Protein AF-A0AAV0NNL1-F1 (afdb_monomer)

Mean predicted aligned error: 5.01 Å

Nearest PDB structures (foldseek):
  7w7g-assembly1_C  TM=3.818E-01  e=3.506E+00  Rattus norvegicus

Radius of gyration: 16.38 Å; Cα contacts (8 Å, |Δi|>4): 158; chains: 1; bounding box: 50×45×36 Å

pLDDT: mean 90.83, std 10.4, range [38.84, 98.12]

Solvent-accessible surface area (backbone atoms only — not comparable to full-atom values): 8011 Å² total; per-residue (Å²): 133,84,79,71,88,80,80,87,48,63,68,57,42,26,71,76,68,71,35,44,61,59,67,44,82,84,74,78,85,80,68,101,64,56,57,61,57,52,31,32,72,58,49,73,51,62,69,93,75,63,55,93,40,40,42,47,39,63,55,41,48,70,75,53,65,75,80,60,95,84,53,48,75,67,54,49,48,18,41,51,38,41,51,50,40,37,42,39,14,62,65,53,62,49,50,97,80,60,49,48,27,61,51,69,60,46,64,52,51,69,48,59,75,62,40,74,41,29,13,51,22,43,50,32,52,56,48,51,53,55,54,52,63,75,70,110

Organism: NCBI:txid586396

Sequence (136 aa):
MSFGEVTITLEDVATLTGLAIDGDAVVVDIPDEDWSAMCLRLLGRTPTDLGGGVIRIAWLRETFDELPLSASPETTEQFARAYALSLMGGVLFSNRSGGSVHLQYILLVEDWRRAGRFAWGAAVLSYLYREMDRSA

Foldseek 3Di:
DDDDPDQQDLVNLCVVPVFAQDFDADDFDDDPDDLQRLCCVQQVDGDPPCDPQKDWLVCLCVVLVDDDPPDDPSNVRSSVLSVVQSCCCQPQQDDPVNTIGGNSCSRCSPPVVNVNRYSSSNSSSVNVVVRVVVVD

Structure (mmCIF, N/CA/C/O backbone):
data_AF-A0AAV0NNL1-F1
#
_entry.id   AF-A0AAV0NNL1-F1
#
loop_
_atom_site.group_PDB
_atom_site.id
_atom_site.type_symbol
_atom_site.label_atom_id
_atom_site.label_alt_id
_atom_site.label_comp_id
_atom_site.label_asym_id
_atom_site.label_entity_id
_atom_site.label_seq_id
_atom_site.pdbx_PDB_ins_code
_atom_site.Cartn_x
_atom_site.Cartn_y
_atom_site.Cartn_z
_atom_site.occupancy
_atom_site.B_iso_or_equiv
_atom_site.auth_seq_id
_atom_site.auth_comp_id
_atom_site.auth_asym_id
_atom_site.auth_atom_id
_atom_site.pdbx_PDB_model_num
ATOM 1 N N . MET A 1 1 ? 28.667 -27.033 -10.334 1.00 38.84 1 MET A N 1
ATOM 2 C CA . MET A 1 1 ? 27.336 -26.809 -10.932 1.00 38.84 1 MET A CA 1
ATOM 3 C C . MET A 1 1 ? 27.177 -25.312 -11.105 1.00 38.84 1 MET A C 1
ATOM 5 O O . MET A 1 1 ? 27.163 -24.614 -10.102 1.00 38.84 1 MET A O 1
ATOM 9 N N . SER A 1 2 ? 27.180 -24.816 -12.342 1.00 46.50 2 SER A N 1
ATOM 10 C CA . SER A 1 2 ? 26.826 -23.425 -12.631 1.00 46.50 2 SER A CA 1
ATOM 11 C C . SER A 1 2 ? 25.308 -23.324 -12.563 1.00 46.50 2 SER A C 1
ATOM 13 O O . SER A 1 2 ? 24.621 -23.913 -13.397 1.00 46.50 2 SER A O 1
ATOM 15 N N . PHE A 1 3 ? 24.776 -22.636 -11.560 1.00 49.50 3 PHE A N 1
ATOM 16 C CA . PHE A 1 3 ? 23.408 -22.150 -11.663 1.00 49.50 3 PHE A CA 1
ATOM 17 C C . PHE A 1 3 ? 23.410 -21.122 -12.797 1.00 49.50 3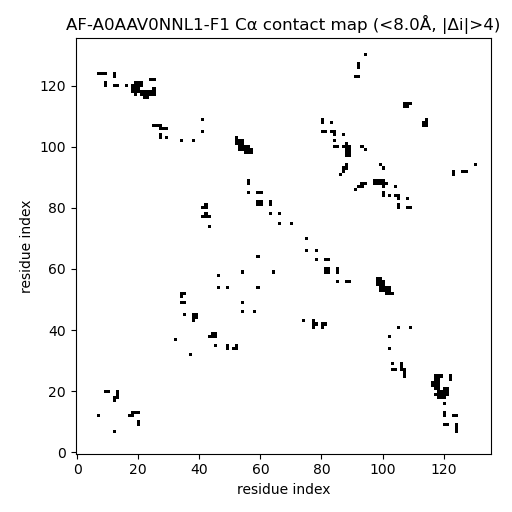 PHE A C 1
ATOM 19 O O . PHE A 1 3 ? 24.137 -20.135 -12.724 1.00 49.50 3 PHE A O 1
ATOM 26 N N . GLY A 1 4 ? 22.705 -21.418 -13.890 1.00 55.38 4 GLY A N 1
ATOM 27 C CA . GLY A 1 4 ? 22.407 -20.400 -14.893 1.00 55.38 4 GLY A CA 1
ATOM 28 C C . GLY A 1 4 ? 21.527 -19.337 -14.245 1.00 55.38 4 GLY A C 1
ATOM 29 O O . GLY A 1 4 ? 20.659 -19.682 -13.442 1.00 55.38 4 GLY A O 1
ATOM 30 N N . GLU A 1 5 ? 21.765 -18.065 -14.552 1.00 64.88 5 GLU A N 1
ATOM 31 C CA . GLU A 1 5 ? 20.834 -16.987 -14.214 1.00 64.88 5 GLU A CA 1
ATOM 32 C C . GLU A 1 5 ? 19.448 -17.354 -14.760 1.00 64.88 5 GLU A C 1
ATOM 34 O O . GLU A 1 5 ? 19.246 -17.431 -15.971 1.00 64.88 5 GLU A O 1
ATOM 39 N N . VAL A 1 6 ? 18.500 -17.645 -13.869 1.00 77.75 6 VAL A N 1
ATOM 40 C CA . VAL A 1 6 ? 17.098 -17.821 -14.248 1.00 77.75 6 VAL A CA 1
ATOM 41 C C . VAL A 1 6 ? 16.462 -16.438 -14.228 1.00 77.75 6 VAL A C 1
ATOM 43 O O . VAL A 1 6 ? 16.267 -15.845 -13.168 1.00 77.75 6 VAL A O 1
ATOM 46 N N . THR A 1 7 ? 16.173 -15.905 -15.411 1.00 85.62 7 THR A N 1
ATOM 47 C CA . THR A 1 7 ? 15.453 -14.640 -15.581 1.00 85.62 7 THR A CA 1
ATOM 48 C C . THR A 1 7 ? 13.963 -14.868 -15.315 1.00 85.62 7 THR A C 1
ATOM 50 O O . THR A 1 7 ? 13.320 -15.603 -16.057 1.00 85.62 7 THR A O 1
ATOM 53 N N . ILE A 1 8 ? 13.416 -14.246 -14.266 1.00 89.75 8 ILE A N 1
ATOM 54 C CA . ILE A 1 8 ? 11.975 -14.279 -13.961 1.00 89.75 8 ILE A CA 1
ATOM 55 C C . ILE A 1 8 ? 11.212 -13.440 -14.995 1.00 89.75 8 ILE A C 1
ATOM 57 O O . ILE A 1 8 ? 11.484 -12.259 -15.176 1.00 89.75 8 ILE A O 1
ATOM 61 N N . THR A 1 9 ? 10.228 -14.018 -15.668 1.00 93.25 9 THR A N 1
ATOM 62 C CA . THR A 1 9 ? 9.461 -13.323 -16.710 1.00 93.25 9 THR A CA 1
ATOM 63 C C . THR A 1 9 ? 8.142 -12.749 -16.186 1.00 93.25 9 THR A C 1
ATOM 65 O O . THR A 1 9 ? 7.697 -13.042 -15.075 1.00 93.25 9 THR A O 1
ATOM 68 N N . LEU A 1 10 ? 7.474 -11.929 -17.008 1.00 93.56 10 LEU A N 1
ATOM 69 C CA . LEU A 1 10 ? 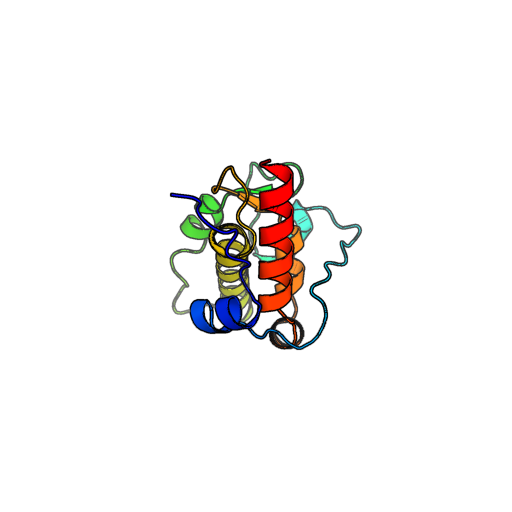6.114 -11.466 -16.713 1.00 93.56 10 LEU A CA 1
ATOM 70 C C . LEU A 1 10 ? 5.117 -12.631 -16.634 1.00 93.56 10 LEU A C 1
ATOM 72 O O . LEU A 1 10 ? 4.218 -12.591 -15.800 1.00 93.56 10 LEU A O 1
ATOM 76 N N . GLU A 1 11 ? 5.285 -13.674 -17.452 1.00 94.12 11 GLU A N 1
ATOM 77 C CA . GLU A 1 11 ? 4.422 -14.863 -17.423 1.00 94.12 11 GLU A CA 1
ATOM 78 C C . GLU A 1 11 ? 4.552 -15.622 -16.098 1.00 94.12 11 GLU A C 1
ATOM 80 O O . GLU A 1 11 ? 3.543 -16.054 -15.535 1.00 94.12 11 GLU A O 1
ATOM 85 N N . ASP A 1 12 ? 5.769 -15.709 -15.551 1.00 93.88 12 ASP A N 1
ATOM 86 C CA . ASP A 1 12 ? 6.007 -16.305 -14.234 1.00 93.88 12 ASP A CA 1
ATOM 87 C C . ASP A 1 12 ? 5.287 -15.510 -13.137 1.00 93.88 12 ASP A C 1
ATOM 89 O O . ASP A 1 12 ? 4.586 -16.085 -12.302 1.00 93.88 12 ASP A O 1
ATOM 93 N N . VAL A 1 13 ? 5.394 -14.175 -13.160 1.00 92.56 13 VAL A N 1
ATOM 94 C CA . VAL A 1 13 ? 4.707 -13.303 -12.191 1.00 92.56 13 VAL A CA 1
ATOM 95 C C . VAL A 1 13 ? 3.191 -13.419 -12.315 1.00 92.56 13 VAL A C 1
ATOM 97 O O . VAL A 1 13 ? 2.514 -13.567 -11.294 1.00 92.56 13 VAL A O 1
ATOM 100 N N . ALA A 1 14 ? 2.651 -13.394 -13.534 1.00 93.94 14 ALA A N 1
ATOM 101 C CA . ALA A 1 14 ? 1.219 -13.548 -13.776 1.00 93.94 14 ALA A CA 1
ATOM 102 C C . ALA A 1 14 ? 0.713 -14.895 -13.244 1.00 93.94 14 ALA A C 1
ATOM 104 O O . ALA A 1 14 ? -0.303 -14.951 -12.555 1.00 93.94 14 ALA A O 1
ATOM 105 N N . THR A 1 15 ? 1.460 -15.970 -13.499 1.00 94.25 15 THR A N 1
ATOM 106 C CA . THR A 1 15 ? 1.110 -17.328 -13.065 1.00 94.25 15 THR A CA 1
ATOM 107 C C . THR A 1 15 ? 1.152 -17.473 -11.545 1.00 94.25 15 THR A C 1
ATOM 109 O O . THR A 1 15 ? 0.264 -18.089 -10.961 1.00 94.25 15 THR A O 1
ATOM 112 N N . LEU A 1 16 ? 2.161 -16.897 -10.883 1.00 92.25 16 LEU A N 1
ATOM 113 C CA . LEU A 1 16 ? 2.334 -17.013 -9.432 1.00 92.25 16 LEU A CA 1
ATOM 114 C C . LEU A 1 16 ? 1.371 -16.129 -8.635 1.00 92.25 16 LEU A C 1
ATOM 116 O O . LEU A 1 16 ? 0.935 -16.517 -7.553 1.00 92.25 16 LEU A O 1
ATOM 120 N N . THR A 1 17 ? 1.077 -14.928 -9.135 1.00 90.75 17 THR A N 1
ATOM 121 C CA . THR A 1 17 ? 0.358 -13.897 -8.366 1.00 90.75 17 THR A CA 1
ATOM 122 C C . THR A 1 17 ? -1.069 -13.652 -8.847 1.00 90.75 17 THR A C 1
ATOM 124 O O . THR A 1 17 ? -1.869 -13.090 -8.103 1.00 90.75 17 THR A O 1
ATOM 127 N N . GLY A 1 18 ? -1.398 -14.037 -10.084 1.00 93.88 18 GLY A N 1
ATOM 128 C CA . GLY A 1 18 ? -2.661 -13.689 -10.739 1.00 93.88 18 GLY A CA 1
ATOM 129 C C . GLY A 1 18 ? -2.789 -12.207 -11.114 1.00 93.88 18 GLY A C 1
ATOM 130 O O . GLY A 1 18 ? -3.870 -11.773 -11.506 1.00 93.88 18 GLY A O 1
ATOM 131 N N . LEU A 1 19 ? -1.721 -11.413 -10.974 1.00 95.00 19 LEU A N 1
ATOM 132 C CA . LEU A 1 19 ? -1.730 -9.986 -11.292 1.00 95.00 19 LEU A CA 1
ATOM 133 C C . LEU A 1 19 ? -1.640 -9.746 -12.802 1.00 95.00 19 LEU A C 1
ATOM 135 O O . LEU A 1 19 ? -0.884 -10.416 -13.506 1.00 95.00 19 LEU A O 1
ATOM 139 N N . ALA A 1 20 ? -2.369 -8.736 -13.283 1.00 95.88 20 ALA A N 1
ATOM 140 C CA . ALA A 1 20 ? -2.315 -8.307 -14.677 1.00 95.88 20 ALA A CA 1
ATOM 141 C C . ALA A 1 20 ? -0.917 -7.783 -15.042 1.00 95.88 20 ALA A C 1
ATOM 143 O O . ALA A 1 20 ? -0.314 -7.008 -14.293 1.00 95.88 20 ALA A O 1
ATOM 144 N N . ILE A 1 21 ? -0.407 -8.212 -16.195 1.00 95.75 21 ILE A N 1
ATOM 145 C CA . ILE A 1 21 ? 0.899 -7.791 -16.731 1.00 95.75 21 ILE A CA 1
ATOM 146 C C . ILE A 1 21 ? 0.777 -6.671 -17.766 1.00 95.75 21 ILE A C 1
ATOM 148 O O . ILE A 1 21 ? 1.768 -6.026 -18.095 1.00 95.75 21 ILE A O 1
ATOM 152 N N . ASP A 1 22 ? -0.436 -6.428 -18.246 1.00 95.38 22 ASP A N 1
ATOM 153 C CA . ASP A 1 22 ? -0.843 -5.352 -19.132 1.00 95.38 22 ASP A CA 1
ATOM 154 C C . ASP A 1 22 ? -1.746 -4.348 -18.398 1.00 95.38 22 ASP A C 1
ATOM 156 O O . ASP A 1 22 ? -2.313 -4.640 -17.344 1.00 95.38 22 ASP A O 1
ATOM 160 N N . GLY A 1 23 ? -1.841 -3.131 -18.940 1.00 96.06 23 GLY A N 1
ATOM 161 C CA . GLY A 1 23 ? -2.646 -2.050 -18.371 1.00 96.06 23 GLY A CA 1
ATOM 162 C C . GLY A 1 23 ? -1.881 -0.744 -18.168 1.00 96.06 23 GLY A C 1
ATOM 163 O O . GLY A 1 23 ? -0.816 -0.517 -18.746 1.00 96.06 23 GLY A O 1
ATOM 164 N N . ASP A 1 24 ? -2.458 0.124 -17.342 1.00 97.00 24 ASP A N 1
ATOM 165 C CA . ASP A 1 24 ? -1.907 1.434 -17.007 1.00 97.00 24 ASP A CA 1
ATOM 166 C C . ASP A 1 24 ? -0.621 1.277 -16.172 1.00 97.00 24 ASP A C 1
ATOM 168 O O . ASP A 1 24 ? -0.509 0.392 -15.315 1.00 97.00 24 ASP A O 1
ATOM 172 N N . ALA A 1 25 ? 0.355 2.164 -16.381 1.00 95.00 25 ALA A N 1
ATOM 173 C CA . ALA A 1 25 ? 1.563 2.189 -15.562 1.00 95.00 25 ALA A CA 1
ATOM 174 C C . ALA A 1 25 ? 1.229 2.527 -14.097 1.00 95.00 25 ALA A C 1
ATOM 176 O O . ALA A 1 25 ? 0.466 3.455 -13.817 1.00 95.00 25 ALA A O 1
ATOM 177 N N . VAL A 1 26 ? 1.845 1.803 -13.159 1.00 95.56 26 VAL A N 1
ATOM 178 C CA . VAL A 1 26 ? 1.734 2.087 -11.721 1.00 95.56 26 VAL A CA 1
ATOM 179 C C . VAL A 1 26 ? 2.610 3.292 -11.390 1.00 95.56 26 VAL A C 1
ATOM 181 O O . VAL A 1 26 ? 3.827 3.172 -11.250 1.00 95.56 26 VAL A O 1
ATOM 184 N N . VAL A 1 27 ? 1.985 4.459 -11.266 1.00 91.69 27 VAL A N 1
ATOM 185 C CA . VAL A 1 27 ? 2.645 5.719 -10.904 1.00 91.69 27 VAL A CA 1
ATOM 186 C C . VAL A 1 27 ? 1.909 6.338 -9.724 1.00 91.69 27 VAL A C 1
ATOM 188 O O . VAL A 1 27 ? 0.678 6.381 -9.707 1.00 91.69 27 VAL A O 1
ATOM 191 N N . VAL A 1 28 ? 2.676 6.797 -8.736 1.00 91.25 28 VAL A N 1
ATOM 192 C CA . VAL A 1 28 ? 2.158 7.500 -7.563 1.00 91.25 28 VAL A CA 1
ATOM 193 C C . VAL A 1 28 ? 2.417 8.991 -7.732 1.00 91.25 28 VAL A C 1
ATOM 195 O O . VAL A 1 28 ? 3.570 9.420 -7.726 1.00 91.25 28 VAL A O 1
ATOM 198 N N . ASP A 1 29 ? 1.344 9.767 -7.841 1.00 88.38 29 ASP A N 1
ATOM 199 C CA . ASP A 1 29 ? 1.399 11.226 -7.801 1.00 88.38 29 ASP A CA 1
ATOM 200 C C . ASP A 1 29 ? 1.248 11.666 -6.343 1.00 88.38 29 ASP A C 1
ATOM 202 O O . ASP A 1 29 ? 0.166 11.555 -5.767 1.00 88.38 29 ASP A O 1
ATOM 206 N N . ILE A 1 30 ? 2.343 12.104 -5.718 1.00 88.56 30 ILE A N 1
ATOM 207 C CA . ILE A 1 30 ? 2.341 12.485 -4.300 1.00 88.56 30 ILE A CA 1
ATOM 208 C C . ILE A 1 30 ? 1.790 13.914 -4.174 1.00 88.56 30 ILE A C 1
ATOM 210 O O . ILE A 1 30 ? 2.409 14.838 -4.710 1.00 88.56 30 ILE A O 1
ATOM 214 N N . PRO A 1 31 ? 0.651 14.122 -3.489 1.00 86.75 31 PRO A N 1
ATOM 215 C CA . PRO A 1 31 ? 0.121 15.457 -3.251 1.00 86.75 31 PRO A CA 1
ATOM 216 C C . PRO A 1 31 ? 0.980 16.223 -2.237 1.00 86.75 31 PRO A C 1
ATOM 218 O O . PRO A 1 31 ? 1.684 15.626 -1.423 1.00 86.75 31 PRO A O 1
ATOM 221 N N . ASP A 1 32 ? 0.868 17.553 -2.244 1.00 89.94 32 ASP A N 1
ATOM 222 C CA . ASP A 1 32 ? 1.407 18.424 -1.188 1.00 89.94 32 ASP A CA 1
ATOM 223 C C . ASP A 1 32 ? 0.495 18.357 0.057 1.00 89.94 32 ASP A C 1
ATOM 225 O O . ASP A 1 32 ? -0.215 19.298 0.407 1.00 89.94 32 ASP A O 1
ATOM 229 N N . GLU A 1 33 ? 0.419 17.167 0.656 1.00 91.25 33 GLU A N 1
ATOM 230 C CA . GLU A 1 33 ? -0.376 16.836 1.841 1.00 91.25 33 GLU A CA 1
ATOM 231 C C . GLU A 1 33 ? 0.534 16.179 2.891 1.00 91.25 33 GLU A C 1
ATOM 233 O O . GLU A 1 33 ? 1.384 15.348 2.565 1.00 91.25 33 GLU A O 1
ATOM 238 N N . ASP A 1 34 ? 0.349 16.525 4.169 1.00 92.88 34 ASP A N 1
ATOM 239 C CA . ASP A 1 34 ? 1.068 15.866 5.263 1.00 92.88 34 ASP A CA 1
ATOM 240 C C . ASP A 1 34 ? 0.681 14.381 5.379 1.00 92.88 34 ASP A C 1
ATOM 242 O O . ASP A 1 34 ? -0.492 14.010 5.262 1.00 92.88 34 ASP A O 1
ATOM 246 N N . TRP A 1 35 ? 1.653 13.518 5.693 1.00 94.06 35 TRP A N 1
ATOM 247 C CA . TRP A 1 35 ? 1.420 12.076 5.815 1.00 94.06 35 TRP A CA 1
ATOM 248 C C . TRP A 1 35 ? 0.343 11.737 6.850 1.00 94.06 35 TRP A C 1
ATOM 250 O O . TRP A 1 35 ? -0.433 10.806 6.636 1.00 94.06 35 TRP A O 1
ATOM 260 N N . SER A 1 36 ? 0.259 12.484 7.952 1.00 94.12 36 SER A N 1
ATOM 261 C CA . SER A 1 36 ? -0.740 12.261 9.003 1.00 94.12 36 SER A CA 1
ATOM 262 C C . SER A 1 36 ? -2.142 12.602 8.522 1.00 94.12 36 SER A C 1
ATOM 264 O O . SER A 1 36 ? -3.083 11.872 8.840 1.00 94.12 36 SER A O 1
ATOM 266 N N . ALA A 1 37 ? -2.273 13.682 7.746 1.00 94.25 37 ALA A N 1
ATOM 267 C CA . ALA A 1 37 ? -3.533 14.102 7.143 1.00 94.25 37 ALA A CA 1
ATOM 268 C C . ALA A 1 37 ? -4.007 13.084 6.098 1.00 94.25 37 ALA A C 1
ATOM 270 O O . ALA A 1 37 ? -5.150 12.631 6.166 1.00 94.25 37 ALA A O 1
ATOM 271 N N . MET A 1 38 ? -3.109 12.626 5.221 1.00 95.06 38 MET A N 1
ATOM 272 C CA . MET A 1 38 ? -3.435 11.594 4.237 1.00 95.06 38 MET A CA 1
ATOM 273 C C . MET A 1 38 ? -3.824 10.265 4.902 1.00 95.06 38 MET A C 1
ATOM 275 O O . MET A 1 38 ? -4.779 9.612 4.480 1.00 95.06 38 MET A O 1
ATOM 279 N N . CYS A 1 39 ? -3.115 9.867 5.963 1.00 95.69 39 CYS A N 1
ATOM 280 C CA . CYS A 1 39 ? -3.428 8.663 6.731 1.00 95.69 39 CYS A CA 1
ATOM 281 C C . CYS A 1 39 ? -4.825 8.765 7.357 1.00 95.69 39 CYS A C 1
ATOM 283 O O . CYS A 1 39 ? -5.655 7.874 7.185 1.00 95.69 39 CYS A O 1
ATOM 285 N N . LEU A 1 40 ? -5.135 9.900 7.989 1.00 95.75 40 LEU A N 1
ATOM 286 C CA . LEU A 1 40 ? -6.452 10.147 8.564 1.00 95.75 40 LEU A CA 1
ATOM 287 C C . LEU A 1 40 ? -7.553 10.130 7.496 1.00 95.75 40 LEU A C 1
ATOM 289 O O . LEU A 1 40 ? -8.599 9.528 7.709 1.00 95.75 40 LEU A O 1
ATOM 293 N N . ARG A 1 41 ? -7.314 10.740 6.335 1.00 95.56 41 ARG A N 1
ATOM 294 C CA . ARG A 1 41 ? -8.279 10.807 5.233 1.00 95.56 41 ARG A CA 1
ATOM 295 C C . ARG A 1 41 ? -8.581 9.436 4.627 1.00 95.56 41 ARG A C 1
ATOM 297 O O . ARG A 1 41 ? -9.739 9.127 4.369 1.00 95.56 41 ARG A O 1
ATOM 304 N N . LEU A 1 42 ? -7.555 8.620 4.387 1.00 96.81 42 LEU A N 1
ATOM 305 C CA . LEU A 1 42 ? -7.698 7.363 3.642 1.00 96.81 42 LEU A CA 1
ATOM 306 C C . LEU A 1 42 ? -7.905 6.132 4.530 1.00 96.81 42 LEU A C 1
ATOM 308 O O . LEU A 1 42 ? -8.516 5.163 4.079 1.00 96.81 42 LEU A O 1
ATOM 312 N N . LEU A 1 43 ? -7.425 6.163 5.775 1.00 97.19 43 LEU A N 1
ATOM 313 C CA . LEU A 1 43 ? -7.546 5.068 6.743 1.00 97.19 43 LEU A CA 1
ATOM 314 C C . LEU A 1 43 ? -8.441 5.411 7.942 1.00 97.19 43 LEU A C 1
ATOM 316 O O . LEU A 1 43 ? -8.764 4.525 8.730 1.00 97.19 43 LEU A O 1
ATOM 320 N N . GLY A 1 44 ? -8.824 6.676 8.129 1.00 96.62 44 GLY A N 1
ATOM 321 C CA . GLY A 1 44 ? -9.599 7.119 9.296 1.00 96.62 44 GLY A CA 1
ATOM 322 C C . GLY A 1 44 ? -8.803 7.133 10.605 1.00 96.62 44 GLY A C 1
ATOM 323 O O . GLY A 1 44 ? -9.346 7.479 11.654 1.00 96.62 44 GLY A O 1
ATOM 324 N N . ARG A 1 45 ? -7.528 6.725 10.578 1.00 95.25 45 ARG A N 1
ATOM 325 C CA . ARG A 1 45 ? -6.663 6.537 11.749 1.00 95.25 45 ARG A CA 1
ATOM 326 C C . ARG A 1 45 ? -5.220 6.830 11.371 1.00 95.25 45 ARG A C 1
ATOM 328 O O . ARG A 1 45 ? -4.794 6.464 10.282 1.00 95.25 45 ARG A O 1
ATOM 335 N N . THR A 1 46 ? -4.460 7.392 12.304 1.00 95.25 46 THR A N 1
ATOM 336 C CA . THR A 1 46 ? -3.045 7.723 12.103 1.00 95.25 46 THR A CA 1
ATOM 337 C C . THR A 1 46 ? -2.202 7.083 13.210 1.00 95.25 46 THR A C 1
ATOM 339 O O . THR A 1 46 ? -2.548 7.245 14.383 1.00 95.25 46 THR A O 1
ATOM 342 N N . PRO A 1 47 ? -1.114 6.357 12.884 1.00 93.81 47 PRO A N 1
ATOM 343 C CA . PRO A 1 47 ? -0.203 5.839 13.897 1.00 93.81 47 PRO A CA 1
ATOM 344 C C . PRO A 1 47 ? 0.522 6.984 14.609 1.00 93.81 47 PRO A C 1
ATOM 346 O O . PRO A 1 47 ? 0.869 7.994 13.999 1.00 93.81 47 PRO A O 1
ATOM 349 N N . THR A 1 48 ? 0.786 6.824 15.905 1.00 89.31 48 THR A N 1
ATOM 350 C CA . THR A 1 48 ? 1.466 7.850 16.715 1.00 89.31 48 THR A CA 1
ATOM 351 C C . THR A 1 48 ? 2.935 8.042 16.337 1.00 89.31 48 THR A C 1
ATOM 353 O O . THR A 1 48 ? 3.514 9.077 16.644 1.00 89.31 48 THR A O 1
ATOM 356 N N . ASP A 1 49 ? 3.544 7.046 15.695 1.00 87.00 49 ASP A N 1
ATOM 357 C CA . ASP A 1 49 ? 4.946 7.006 15.276 1.00 87.00 49 ASP A CA 1
ATOM 358 C C . ASP A 1 49 ? 5.117 7.166 13.753 1.00 87.00 49 ASP A C 1
ATOM 360 O O . ASP A 1 49 ? 6.113 6.707 13.193 1.00 87.00 49 ASP A O 1
ATOM 364 N N . LEU A 1 50 ? 4.168 7.826 13.069 1.00 88.75 50 LEU A N 1
ATOM 365 C CA . LEU A 1 50 ? 4.229 8.074 11.623 1.00 88.75 50 LEU A CA 1
ATOM 366 C C . LEU A 1 50 ? 5.378 9.034 11.255 1.00 88.75 50 LEU A C 1
ATOM 368 O O . LEU A 1 50 ? 5.194 10.241 11.108 1.00 88.75 50 LEU A O 1
ATOM 372 N N . GLY A 1 51 ? 6.582 8.489 11.091 1.00 85.19 51 GLY A N 1
ATOM 373 C CA . GLY A 1 51 ? 7.773 9.213 10.653 1.00 85.19 51 GLY A CA 1
ATOM 374 C C . GLY A 1 51 ? 8.025 9.044 9.157 1.00 85.19 51 GLY A C 1
ATOM 375 O O . GLY A 1 51 ? 8.148 7.922 8.667 1.00 85.19 51 GLY A O 1
ATOM 376 N N . GLY A 1 52 ? 8.122 10.156 8.419 1.00 87.50 52 GLY A N 1
ATOM 377 C CA . GLY A 1 52 ? 8.530 10.151 7.006 1.00 87.50 52 GLY A CA 1
ATOM 378 C C . GLY A 1 52 ? 7.623 9.334 6.079 1.00 87.50 52 GLY A C 1
ATOM 379 O O . GLY A 1 52 ? 8.106 8.796 5.090 1.00 87.50 52 GLY A O 1
ATOM 380 N N . GLY A 1 53 ? 6.340 9.185 6.425 1.00 91.06 53 GLY A N 1
ATOM 381 C CA . GLY A 1 53 ? 5.375 8.427 5.628 1.00 91.06 53 GLY A CA 1
ATOM 382 C C . GLY A 1 53 ? 5.532 6.909 5.717 1.00 91.06 53 GLY A C 1
ATOM 383 O O . GLY A 1 53 ? 4.920 6.199 4.930 1.00 91.06 53 GLY A O 1
ATOM 384 N N . VAL A 1 54 ? 6.327 6.377 6.646 1.00 92.94 54 VAL A N 1
ATOM 385 C CA . VAL A 1 54 ? 6.517 4.928 6.799 1.00 92.94 54 VAL A CA 1
ATOM 386 C C . VAL A 1 54 ? 5.566 4.380 7.859 1.00 92.94 54 VAL A C 1
ATOM 388 O O . VAL A 1 54 ? 5.576 4.824 9.003 1.00 92.94 54 VAL A O 1
ATOM 391 N N . ILE A 1 55 ? 4.767 3.379 7.489 1.00 94.12 55 ILE A N 1
ATOM 392 C CA . ILE A 1 55 ? 3.826 2.691 8.381 1.00 94.12 55 ILE A CA 1
ATOM 393 C C . ILE A 1 55 ? 4.287 1.258 8.612 1.00 94.12 55 ILE A C 1
ATOM 395 O O . ILE A 1 55 ? 4.705 0.563 7.686 1.00 94.12 55 ILE A O 1
ATOM 399 N N . ARG A 1 56 ? 4.182 0.782 9.853 1.00 94.19 56 ARG A N 1
ATOM 400 C CA . ARG A 1 56 ? 4.433 -0.622 10.194 1.00 94.19 56 ARG A CA 1
ATOM 401 C C . ARG A 1 56 ? 3.292 -1.504 9.693 1.00 94.19 56 ARG A C 1
ATOM 403 O O . ARG A 1 56 ? 2.132 -1.256 10.007 1.00 94.19 56 ARG A O 1
ATOM 410 N N . ILE A 1 57 ? 3.618 -2.594 9.001 1.00 94.56 57 ILE A N 1
ATOM 411 C CA . ILE A 1 57 ? 2.612 -3.563 8.528 1.00 94.56 57 ILE A CA 1
ATOM 412 C C . ILE A 1 57 ? 1.891 -4.217 9.715 1.00 94.56 57 ILE A C 1
ATOM 414 O O . ILE A 1 57 ? 0.689 -4.453 9.648 1.00 94.56 57 ILE A O 1
ATOM 418 N N . ALA A 1 58 ? 2.602 -4.452 10.824 1.00 94.25 58 ALA A N 1
ATOM 419 C CA . ALA A 1 58 ? 1.999 -4.938 12.066 1.00 94.25 58 ALA A CA 1
ATOM 420 C C . ALA A 1 58 ? 0.891 -3.999 12.571 1.00 94.25 58 ALA A C 1
ATOM 422 O O . ALA A 1 58 ? -0.202 -4.462 12.864 1.00 94.25 58 ALA A O 1
ATOM 423 N N . TRP A 1 59 ? 1.130 -2.681 12.556 1.00 95.69 59 TRP A N 1
ATOM 424 C CA . TRP A 1 59 ? 0.125 -1.700 12.967 1.00 95.69 59 TRP A CA 1
ATOM 425 C C . TRP A 1 59 ? -1.111 -1.737 12.065 1.00 95.69 59 TRP A C 1
ATOM 427 O O . TRP A 1 59 ? -2.224 -1.692 12.577 1.00 95.69 59 TRP A O 1
ATOM 437 N N . LEU A 1 60 ? -0.941 -1.862 10.741 1.00 96.50 60 LEU A N 1
ATOM 438 C CA . LEU A 1 60 ? -2.076 -1.997 9.818 1.00 96.50 60 LEU A CA 1
ATOM 439 C C . LEU A 1 60 ? -2.903 -3.246 10.137 1.00 96.50 60 LEU A C 1
ATOM 441 O O . LEU A 1 60 ? -4.120 -3.158 10.242 1.00 96.50 60 LEU A O 1
ATOM 445 N N . ARG A 1 61 ? -2.246 -4.393 10.331 1.00 94.81 61 ARG A N 1
ATOM 446 C CA . ARG A 1 61 ? -2.930 -5.654 10.645 1.00 94.81 61 ARG A CA 1
ATOM 447 C C . ARG A 1 61 ? -3.659 -5.588 11.982 1.00 94.81 61 ARG A C 1
ATOM 449 O O . ARG A 1 61 ? -4.826 -5.924 12.029 1.00 94.81 61 ARG A O 1
ATOM 456 N N . GLU A 1 62 ? -3.009 -5.092 13.030 1.00 96.00 62 GLU A N 1
ATOM 457 C CA . GLU A 1 62 ? -3.600 -4.972 14.371 1.00 96.00 62 GLU A CA 1
ATOM 458 C C . GLU A 1 62 ? -4.738 -3.938 14.417 1.00 96.00 62 GLU A C 1
ATOM 460 O O . GLU A 1 62 ? -5.744 -4.136 15.093 1.00 96.00 62 GLU A O 1
ATOM 465 N N . THR A 1 63 ? -4.608 -2.825 13.689 1.00 96.44 63 THR A N 1
ATOM 466 C CA . THR A 1 63 ? -5.599 -1.734 13.709 1.00 96.44 63 THR A CA 1
ATOM 467 C C . THR A 1 63 ? -6.853 -2.065 12.898 1.00 96.44 63 THR A C 1
ATOM 469 O O . THR A 1 63 ? -7.936 -1.570 13.229 1.00 96.44 63 THR A O 1
ATOM 472 N N . PHE A 1 64 ? -6.702 -2.876 11.847 1.00 96.56 64 PHE A N 1
ATOM 473 C CA . PHE A 1 64 ? -7.745 -3.220 10.877 1.00 96.56 64 PHE A CA 1
ATOM 474 C C . PHE A 1 64 ? -8.038 -4.733 10.836 1.00 96.56 64 PHE A C 1
ATOM 476 O O . PHE A 1 64 ? -8.441 -5.249 9.796 1.00 96.56 64 PHE A O 1
ATOM 483 N N . ASP A 1 65 ? -7.835 -5.436 11.955 1.00 95.19 65 ASP A N 1
ATOM 484 C CA . ASP A 1 65 ? -7.963 -6.901 12.048 1.00 95.19 65 ASP A CA 1
ATOM 485 C C . ASP A 1 65 ? -9.414 -7.378 11.864 1.00 95.19 65 ASP A C 1
ATOM 487 O O . ASP A 1 65 ? -9.703 -8.274 11.072 1.00 95.19 65 ASP A O 1
ATOM 491 N N . GLU A 1 66 ? -10.355 -6.719 12.547 1.00 95.50 66 GLU A N 1
ATOM 492 C CA . GLU A 1 66 ? -11.768 -7.099 12.547 1.00 95.50 66 GLU A CA 1
ATOM 493 C C . GLU A 1 66 ? -12.652 -5.955 12.041 1.00 95.50 66 GLU A C 1
ATOM 495 O O . GLU A 1 66 ? -12.779 -4.902 12.675 1.00 95.50 66 GLU A O 1
ATOM 500 N N . LEU A 1 67 ? -13.292 -6.168 10.886 1.00 95.00 67 LEU A N 1
ATOM 501 C CA . LEU A 1 67 ? -14.275 -5.234 10.344 1.00 95.00 67 LEU A CA 1
ATOM 502 C C . LEU A 1 67 ? -15.590 -5.344 11.144 1.00 95.00 67 LEU A C 1
ATOM 504 O O . LEU A 1 67 ? -16.174 -6.430 11.199 1.00 95.00 67 LEU A O 1
ATOM 508 N N . PRO A 1 68 ? -16.113 -4.244 11.719 1.00 93.88 68 PRO A N 1
ATOM 509 C CA . PRO A 1 68 ? -17.388 -4.280 12.429 1.00 93.88 68 PRO A CA 1
ATOM 510 C C . PRO A 1 68 ? -18.545 -4.711 11.516 1.00 93.88 68 PRO A C 1
ATOM 512 O O . PRO A 1 68 ? -18.661 -4.236 10.389 1.00 93.88 68 PRO A O 1
ATOM 515 N N . LEU A 1 69 ? -19.476 -5.528 12.022 1.00 93.69 69 LEU A N 1
ATOM 516 C CA . LEU A 1 69 ? -20.665 -5.959 11.261 1.00 93.69 69 LEU A CA 1
ATOM 517 C C . LEU A 1 69 ? -21.549 -4.789 10.799 1.00 93.69 69 LEU A C 1
ATOM 519 O O . LEU A 1 69 ? -22.247 -4.889 9.796 1.00 93.69 69 LEU A O 1
ATOM 523 N N . SER A 1 70 ? -21.522 -3.681 11.538 1.00 94.94 70 SER A N 1
ATOM 524 C CA . SER A 1 70 ? -22.243 -2.446 11.227 1.00 94.94 70 SER A CA 1
ATOM 525 C C . SER A 1 70 ? -21.363 -1.409 10.519 1.00 94.94 70 SER A C 1
ATOM 527 O O . SER A 1 70 ? -21.624 -0.211 10.642 1.00 94.94 70 SER A O 1
ATOM 529 N N . ALA A 1 71 ? -20.280 -1.832 9.857 1.00 95.75 71 ALA A N 1
ATOM 530 C CA . ALA A 1 71 ? -19.374 -0.922 9.170 1.00 95.75 71 ALA A CA 1
ATOM 531 C C . ALA A 1 71 ? -20.104 -0.148 8.067 1.00 95.75 71 ALA A C 1
ATOM 533 O O . ALA A 1 71 ? -20.847 -0.710 7.259 1.00 95.75 71 ALA A O 1
ATOM 534 N N . SER A 1 72 ? -19.864 1.161 8.020 1.00 97.50 72 SER A N 1
ATOM 535 C CA . SER A 1 72 ? -20.299 1.977 6.893 1.00 97.50 72 SER A CA 1
ATOM 536 C C . SER A 1 72 ? -19.494 1.606 5.634 1.00 97.50 72 SER A C 1
ATOM 538 O O . SER A 1 72 ? -18.419 0.997 5.736 1.00 97.50 72 SER A O 1
ATOM 540 N N . PRO A 1 73 ? -19.961 1.994 4.434 1.00 96.56 73 PRO A N 1
ATOM 541 C CA . PRO A 1 73 ? -19.173 1.843 3.213 1.00 96.56 73 PRO A CA 1
ATOM 542 C C . PRO A 1 73 ? -17.791 2.503 3.317 1.00 96.56 73 PRO A C 1
ATOM 544 O O . PRO A 1 73 ? -16.803 1.917 2.892 1.00 96.56 73 PRO A O 1
ATOM 547 N N . GLU A 1 74 ? -17.710 3.674 3.954 1.00 96.31 74 GLU A N 1
ATOM 548 C CA . GLU A 1 74 ? -16.453 4.394 4.188 1.00 96.31 74 GLU A CA 1
ATOM 549 C C . GLU A 1 74 ? -15.496 3.597 5.085 1.00 96.31 74 GLU A C 1
ATOM 551 O O . GLU A 1 74 ? -14.336 3.401 4.729 1.00 96.31 74 GLU A O 1
ATOM 556 N N . THR A 1 75 ? -15.979 3.063 6.213 1.00 97.06 75 THR A N 1
ATOM 557 C CA . THR A 1 75 ? -15.163 2.208 7.090 1.00 97.06 75 THR A CA 1
ATOM 558 C C . THR A 1 75 ? -14.714 0.943 6.366 1.00 97.06 75 THR A C 1
ATOM 560 O O . THR A 1 75 ? -13.556 0.551 6.466 1.00 97.06 75 THR A O 1
ATOM 563 N N . THR A 1 76 ? -15.599 0.320 5.589 1.00 97.38 76 THR A N 1
ATOM 564 C CA . THR A 1 76 ? -15.253 -0.861 4.784 1.00 97.38 76 THR A CA 1
ATOM 565 C C . THR A 1 76 ? -14.124 -0.542 3.804 1.00 97.38 76 THR A C 1
ATOM 567 O O . THR A 1 76 ? -13.184 -1.322 3.655 1.00 97.38 76 THR A O 1
ATOM 570 N N . GLU A 1 77 ? -14.171 0.630 3.175 1.00 97.44 77 GLU A N 1
ATOM 571 C CA . GLU A 1 77 ? -13.140 1.072 2.245 1.00 97.44 77 GLU A CA 1
ATOM 572 C C . GLU A 1 77 ? -11.805 1.374 2.943 1.00 97.44 77 GLU A C 1
ATOM 574 O O . GLU A 1 77 ? -10.753 0.993 2.435 1.00 97.44 77 GLU A O 1
ATOM 579 N N . GLN A 1 78 ? -11.828 1.988 4.131 1.00 98.06 78 GLN A N 1
ATOM 580 C CA . GLN A 1 78 ? -10.632 2.208 4.958 1.00 98.06 78 GLN A CA 1
ATOM 581 C C . GLN A 1 78 ? -9.939 0.880 5.310 1.00 98.06 78 GLN A C 1
ATOM 583 O O . GLN A 1 78 ? -8.723 0.756 5.159 1.00 98.06 78 GLN A O 1
ATOM 588 N N . PHE A 1 79 ? -10.710 -0.142 5.701 1.00 98.00 79 PHE A N 1
ATOM 589 C CA . PHE A 1 79 ? -10.192 -1.491 5.963 1.00 98.00 79 PHE A CA 1
ATOM 590 C C . PHE A 1 79 ? -9.626 -2.146 4.697 1.00 98.00 79 PHE A C 1
ATOM 592 O O . PHE A 1 79 ? -8.534 -2.715 4.728 1.00 98.00 79 PHE A O 1
ATOM 599 N N . ALA A 1 80 ? -10.320 -2.021 3.562 1.00 97.69 80 ALA A N 1
ATOM 600 C CA . ALA A 1 80 ? -9.833 -2.533 2.284 1.00 97.69 80 ALA A CA 1
ATOM 601 C C . ALA A 1 80 ? -8.500 -1.875 1.876 1.00 97.69 80 ALA A C 1
ATOM 603 O O . ALA A 1 80 ? -7.569 -2.571 1.464 1.00 97.69 80 ALA A O 1
ATOM 604 N N . ARG A 1 81 ? -8.368 -0.551 2.051 1.00 98.12 81 ARG A N 1
ATOM 605 C CA . ARG A 1 81 ? -7.122 0.190 1.790 1.00 98.12 81 ARG A CA 1
ATOM 606 C C . ARG A 1 81 ? -5.997 -0.259 2.720 1.00 98.12 81 ARG A C 1
ATOM 608 O O . ARG A 1 81 ? -4.885 -0.479 2.245 1.00 98.12 81 ARG A O 1
ATOM 615 N N . ALA A 1 82 ? -6.272 -0.456 4.012 1.00 97.94 82 ALA A N 1
ATOM 616 C CA . ALA A 1 82 ? -5.287 -0.959 4.973 1.00 97.94 82 ALA A CA 1
ATOM 617 C C . ALA A 1 82 ? -4.776 -2.362 4.604 1.00 97.94 82 ALA A C 1
ATOM 619 O O . ALA A 1 82 ? -3.568 -2.627 4.648 1.00 97.94 82 ALA A O 1
ATOM 620 N N . TYR A 1 83 ? -5.684 -3.250 4.194 1.00 96.69 83 TYR A N 1
ATOM 621 C CA . TYR A 1 83 ? -5.345 -4.592 3.733 1.00 96.69 83 TYR A CA 1
ATOM 622 C C . TYR A 1 83 ? -4.500 -4.555 2.453 1.00 96.69 83 TYR A C 1
ATOM 624 O O . TYR A 1 83 ? -3.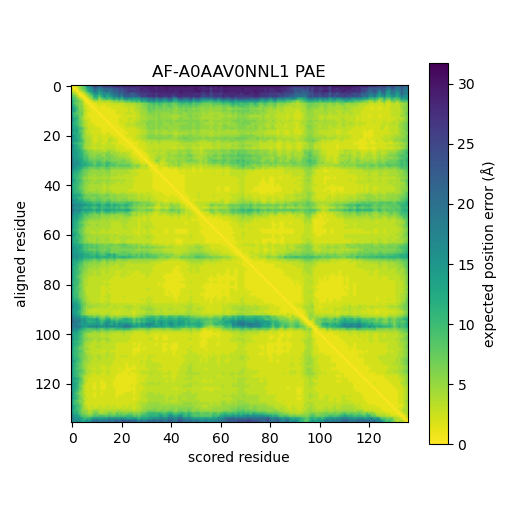429 -5.163 2.402 1.00 96.69 83 TYR A O 1
ATOM 632 N N . ALA A 1 84 ? -4.915 -3.779 1.447 1.00 96.62 84 ALA A N 1
ATOM 633 C CA . ALA A 1 84 ? -4.163 -3.623 0.204 1.00 96.62 84 ALA A CA 1
ATOM 634 C C . ALA A 1 84 ? -2.772 -3.015 0.439 1.00 96.62 84 ALA A C 1
ATOM 636 O O . ALA A 1 84 ? -1.788 -3.499 -0.117 1.00 96.62 84 ALA A O 1
ATOM 637 N N . LEU A 1 85 ? -2.657 -2.010 1.313 1.00 96.62 85 LEU A N 1
ATOM 638 C CA . LEU A 1 85 ? -1.375 -1.422 1.705 1.00 96.62 85 LEU A CA 1
ATOM 639 C C . LEU A 1 85 ? -0.466 -2.440 2.408 1.00 96.62 85 LEU A C 1
ATOM 641 O O . LEU A 1 85 ? 0.734 -2.495 2.136 1.00 96.62 85 LEU A O 1
ATOM 645 N N . SER A 1 86 ? -1.041 -3.302 3.249 1.00 95.31 86 SER A N 1
ATOM 646 C CA . SER A 1 86 ? -0.313 -4.397 3.898 1.00 95.31 86 SER A CA 1
ATOM 647 C C . SER A 1 86 ? 0.187 -5.440 2.896 1.00 95.31 86 SER A C 1
ATOM 649 O O . SER A 1 86 ? 1.310 -5.921 3.034 1.00 95.31 86 SER A O 1
ATOM 651 N N . LEU A 1 87 ? -0.610 -5.781 1.877 1.00 94.00 87 LEU A N 1
ATOM 652 C CA . LEU A 1 87 ? -0.191 -6.668 0.785 1.00 94.00 87 LEU A CA 1
ATOM 653 C C . LEU A 1 87 ? 0.906 -6.033 -0.071 1.00 94.00 87 LEU A C 1
ATOM 655 O O . LEU A 1 87 ? 1.909 -6.679 -0.373 1.00 94.00 87 LEU A O 1
ATOM 659 N N . MET A 1 88 ? 0.751 -4.755 -0.415 1.00 94.25 88 MET A N 1
ATOM 660 C CA . MET A 1 88 ? 1.745 -4.014 -1.183 1.00 94.25 88 MET A CA 1
ATOM 661 C C . MET A 1 88 ? 3.096 -3.994 -0.470 1.00 94.25 88 MET A C 1
ATOM 663 O O . MET A 1 88 ? 4.105 -4.307 -1.084 1.00 94.25 88 MET A O 1
ATOM 667 N N . GLY A 1 89 ? 3.138 -3.698 0.828 1.00 92.56 89 GLY A N 1
ATOM 668 C CA . GLY A 1 89 ? 4.399 -3.674 1.574 1.00 92.56 89 GLY A CA 1
ATOM 669 C C . GLY A 1 89 ? 4.938 -5.035 2.000 1.00 92.56 89 GLY A C 1
ATOM 670 O O . GLY A 1 89 ? 6.141 -5.184 2.174 1.00 92.56 89 GLY A O 1
ATOM 671 N N . GLY A 1 90 ? 4.065 -6.016 2.222 1.00 90.75 90 GLY A N 1
ATOM 672 C CA . GLY A 1 90 ? 4.464 -7.328 2.732 1.00 90.75 90 GLY A CA 1
ATOM 673 C C . GLY A 1 90 ? 4.785 -8.347 1.645 1.00 90.75 90 GLY A C 1
ATOM 674 O O . GLY A 1 90 ? 5.484 -9.315 1.925 1.00 90.75 90 GLY A O 1
ATOM 675 N N . VAL A 1 91 ? 4.257 -8.152 0.433 1.00 89.25 91 VAL A N 1
ATOM 676 C CA . VAL A 1 91 ? 4.323 -9.141 -0.652 1.00 89.25 91 VAL A CA 1
ATOM 677 C C . VAL A 1 91 ? 4.814 -8.520 -1.958 1.00 89.25 91 VAL A C 1
ATOM 679 O O . VAL A 1 91 ? 5.753 -9.035 -2.551 1.00 89.25 91 VAL A O 1
ATOM 682 N N . LEU A 1 92 ? 4.199 -7.426 -2.420 1.00 91.12 92 LEU A N 1
ATOM 683 C CA . LEU A 1 92 ? 4.430 -6.921 -3.785 1.00 91.12 92 LEU A CA 1
ATOM 684 C C . LEU A 1 92 ? 5.695 -6.060 -3.914 1.00 91.12 92 LEU A C 1
ATOM 686 O O . LEU A 1 92 ? 6.452 -6.181 -4.872 1.00 91.12 92 LEU A O 1
ATOM 690 N N . PHE A 1 93 ? 5.911 -5.185 -2.939 1.00 89.69 93 PHE A N 1
ATOM 691 C CA . PHE A 1 93 ? 6.984 -4.195 -2.876 1.00 89.69 93 PHE A CA 1
ATOM 692 C C . PHE A 1 93 ? 7.723 -4.308 -1.539 1.00 89.69 93 PHE A C 1
ATOM 694 O O . PHE A 1 93 ? 8.019 -3.303 -0.884 1.00 89.69 93 PHE A O 1
ATOM 701 N N . SER A 1 94 ? 7.958 -5.546 -1.098 1.00 83.56 94 SER A N 1
ATOM 702 C CA . SER A 1 94 ? 8.615 -5.818 0.175 1.00 83.56 94 SER A CA 1
ATOM 703 C C . SER A 1 94 ? 10.049 -5.313 0.165 1.00 83.56 94 SER A C 1
ATOM 705 O O . SER A 1 94 ? 10.850 -5.698 -0.686 1.00 83.56 94 SER A O 1
ATOM 707 N N . ASN A 1 95 ? 10.384 -4.477 1.143 1.00 73.38 95 ASN A N 1
ATOM 708 C CA . ASN A 1 95 ? 11.755 -4.050 1.380 1.00 73.38 95 ASN A CA 1
ATOM 709 C C . ASN A 1 95 ? 12.517 -5.097 2.216 1.00 73.38 95 ASN A C 1
ATOM 711 O O . ASN A 1 95 ? 11.931 -5.999 2.814 1.00 73.38 95 ASN A O 1
ATOM 715 N N . ARG A 1 96 ? 13.843 -4.947 2.312 1.00 68.50 96 ARG A N 1
ATOM 716 C CA . ARG A 1 96 ? 14.707 -5.858 3.088 1.00 68.50 96 ARG A CA 1
ATOM 717 C C . ARG A 1 96 ? 14.359 -5.957 4.579 1.00 68.50 96 ARG A C 1
ATOM 719 O O . ARG A 1 96 ? 14.684 -6.965 5.196 1.00 68.50 96 ARG A O 1
ATOM 726 N N . SER 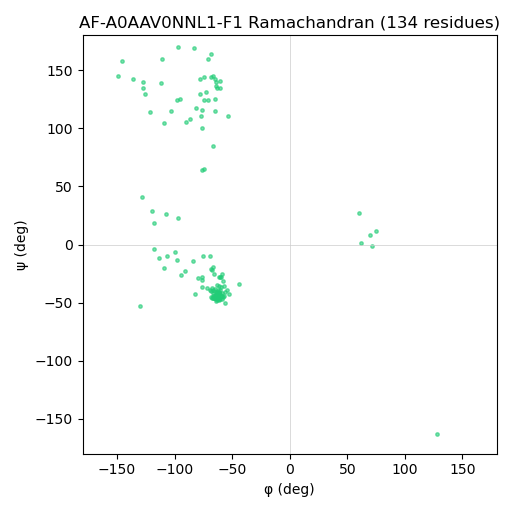A 1 97 ? 13.740 -4.933 5.171 1.00 67.31 97 SER A N 1
ATOM 727 C CA . SER A 1 97 ? 13.344 -4.959 6.586 1.00 67.31 97 SER A CA 1
ATOM 728 C C . SER A 1 97 ? 11.997 -5.652 6.824 1.00 67.31 97 SER A C 1
ATOM 730 O O . SER A 1 97 ? 11.693 -5.969 7.972 1.00 67.31 97 SER A O 1
ATOM 732 N N . GLY A 1 98 ? 11.197 -5.892 5.776 1.00 69.00 98 GLY A N 1
ATOM 733 C CA . GLY A 1 98 ? 9.997 -6.741 5.764 1.00 69.00 98 GLY A CA 1
ATOM 734 C C . GLY A 1 98 ? 8.841 -6.318 6.681 1.00 69.00 98 GLY A C 1
ATOM 735 O O . GLY A 1 98 ? 7.828 -7.010 6.749 1.00 69.00 98 GLY A O 1
ATOM 736 N N . GLY A 1 99 ? 8.975 -5.210 7.413 1.00 89.00 99 GLY A N 1
ATOM 737 C CA . GLY A 1 99 ? 8.063 -4.836 8.500 1.00 89.00 99 GLY A CA 1
ATOM 738 C C . GLY A 1 99 ? 7.308 -3.528 8.290 1.00 89.00 99 GLY A C 1
ATOM 739 O O . GLY A 1 99 ? 6.481 -3.161 9.129 1.00 89.00 99 GLY A O 1
ATOM 740 N N . SER A 1 100 ? 7.583 -2.806 7.205 1.00 91.88 100 SER A N 1
ATOM 741 C CA . SER A 1 100 ? 7.005 -1.490 6.957 1.00 91.88 100 SER A CA 1
ATOM 742 C C . SER A 1 100 ? 6.747 -1.219 5.482 1.00 91.88 100 SER A C 1
ATOM 744 O O . SER A 1 100 ? 7.347 -1.821 4.595 1.00 91.88 100 SER A O 1
ATOM 746 N N . VAL A 1 101 ? 5.842 -0.281 5.235 1.00 93.50 101 VAL A N 1
ATOM 747 C CA . VAL A 1 101 ? 5.392 0.139 3.915 1.00 93.50 101 VAL A CA 1
ATOM 748 C C . VAL A 1 101 ? 5.309 1.653 3.870 1.00 93.50 101 VAL A C 1
ATOM 750 O O . VAL A 1 101 ? 4.932 2.295 4.850 1.00 93.50 101 VAL A O 1
ATOM 753 N N . HIS A 1 102 ? 5.682 2.238 2.737 1.00 93.62 102 HIS A N 1
ATOM 754 C CA . HIS A 1 102 ? 5.529 3.673 2.555 1.00 93.62 102 HIS A CA 1
ATOM 755 C C . HIS A 1 102 ? 4.067 4.003 2.235 1.00 93.62 102 HIS A C 1
ATOM 757 O O . HIS A 1 102 ? 3.480 3.420 1.323 1.00 93.62 102 HIS A O 1
ATOM 763 N N . LEU A 1 103 ? 3.499 4.964 2.959 1.00 94.31 103 LEU A N 1
ATOM 764 C CA . LEU A 1 103 ? 2.099 5.365 2.885 1.00 94.31 103 LEU A CA 1
ATOM 765 C C . LEU A 1 103 ? 1.712 5.806 1.473 1.00 94.31 103 LEU A C 1
ATOM 767 O O . LEU A 1 103 ? 0.602 5.520 1.070 1.00 94.31 103 LEU A O 1
ATOM 771 N N . GLN A 1 104 ? 2.624 6.391 0.688 1.00 94.81 104 GLN A N 1
ATOM 772 C CA . GLN A 1 104 ? 2.382 6.767 -0.720 1.00 94.81 104 GLN A CA 1
ATOM 773 C C . GLN A 1 104 ? 1.661 5.690 -1.559 1.00 94.81 104 GLN A C 1
ATOM 775 O O . GLN A 1 104 ? 0.866 6.028 -2.428 1.00 94.81 104 GLN A O 1
ATOM 780 N N . TYR A 1 105 ? 1.894 4.396 -1.301 1.00 95.19 105 TYR A N 1
ATOM 781 C CA . TYR A 1 105 ? 1.254 3.321 -2.064 1.00 95.19 105 TYR A CA 1
ATOM 782 C C . TYR A 1 105 ? -0.260 3.243 -1.845 1.00 95.19 105 TYR A C 1
ATOM 784 O O . TYR A 1 105 ? -0.966 2.703 -2.691 1.00 95.19 105 TYR A O 1
ATOM 792 N N . ILE A 1 106 ? -0.783 3.820 -0.760 1.00 96.12 106 ILE A N 1
ATOM 793 C CA . ILE A 1 106 ? -2.225 3.897 -0.522 1.00 96.12 106 ILE A CA 1
ATOM 794 C C . ILE A 1 106 ? -2.945 4.698 -1.615 1.00 96.12 106 ILE A C 1
ATOM 796 O O . ILE A 1 106 ? -4.098 4.413 -1.919 1.00 96.12 106 ILE A O 1
ATOM 800 N N . LEU A 1 107 ? -2.254 5.652 -2.251 1.00 96.06 107 LEU A N 1
ATOM 801 C CA . LEU A 1 107 ? -2.797 6.468 -3.339 1.00 96.06 107 LEU A CA 1
ATOM 802 C C . LEU A 1 107 ? -3.111 5.628 -4.583 1.00 96.06 107 LEU A C 1
ATOM 804 O O . LEU A 1 107 ? -4.008 5.962 -5.351 1.00 96.06 107 LEU A O 1
ATOM 808 N N . LEU A 1 108 ? -2.433 4.487 -4.759 1.00 96.56 108 LEU A N 1
ATOM 809 C CA . LEU A 1 108 ? -2.731 3.548 -5.844 1.00 96.56 108 LEU A CA 1
ATOM 810 C C . LEU A 1 108 ? -4.098 2.875 -5.676 1.00 96.56 108 LEU A C 1
ATOM 812 O O . LEU A 1 108 ? -4.660 2.390 -6.653 1.00 96.56 108 LEU A O 1
ATOM 816 N N . VAL A 1 109 ? -4.620 2.843 -4.447 1.00 96.69 109 VAL A N 1
ATOM 817 C CA . VAL A 1 109 ? -5.914 2.250 -4.078 1.00 96.69 109 VAL A CA 1
ATOM 818 C C . VAL A 1 109 ? -6.881 3.290 -3.505 1.00 96.69 109 VAL A C 1
ATOM 820 O O . VAL A 1 109 ? -7.861 2.953 -2.840 1.00 96.69 109 VAL A O 1
ATOM 823 N N . GLU A 1 110 ? -6.626 4.574 -3.761 1.00 94.94 110 GLU A N 1
ATOM 824 C CA . GLU A 1 110 ? -7.589 5.631 -3.461 1.00 94.94 110 GLU A CA 1
ATOM 825 C C . GLU A 1 110 ? -8.837 5.481 -4.342 1.00 94.94 110 GLU A C 1
ATOM 827 O O . GLU A 1 110 ? -9.950 5.472 -3.818 1.00 94.94 110 GLU A O 1
ATOM 832 N N . ASP A 1 111 ?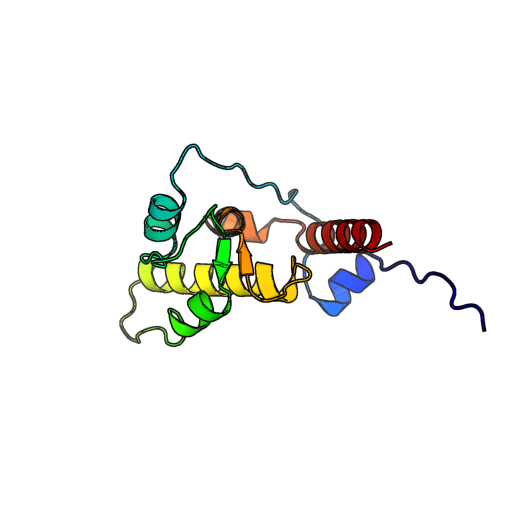 -8.636 5.258 -5.648 1.00 95.31 111 ASP A N 1
ATOM 833 C CA . ASP A 1 111 ? -9.671 4.876 -6.613 1.00 95.31 111 ASP A CA 1
ATOM 834 C C . ASP A 1 111 ? -9.481 3.416 -7.052 1.00 95.31 111 ASP A C 1
ATOM 836 O O . ASP A 1 111 ? -8.636 3.095 -7.893 1.00 95.31 111 ASP A O 1
ATOM 840 N N . TRP A 1 112 ? -10.325 2.525 -6.530 1.00 95.69 112 TRP A N 1
ATOM 841 C CA . TRP A 1 112 ? -10.310 1.098 -6.857 1.00 95.69 112 TRP A CA 1
ATOM 842 C C . TRP A 1 112 ? -10.547 0.790 -8.341 1.00 95.69 112 TRP A C 1
ATOM 844 O O . TRP A 1 112 ? -10.045 -0.215 -8.847 1.00 95.69 112 TRP A O 1
ATOM 854 N N . ARG A 1 113 ? -11.276 1.643 -9.077 1.00 96.31 113 ARG A N 1
ATOM 855 C CA . ARG A 1 113 ? -11.479 1.451 -10.523 1.00 96.31 113 ARG A CA 1
ATOM 856 C C . ARG A 1 113 ? -10.204 1.731 -11.296 1.00 96.31 113 ARG A C 1
ATOM 858 O O . ARG A 1 113 ? -9.954 1.065 -12.297 1.00 96.31 113 ARG A O 1
ATOM 865 N N . ARG A 1 114 ? -9.425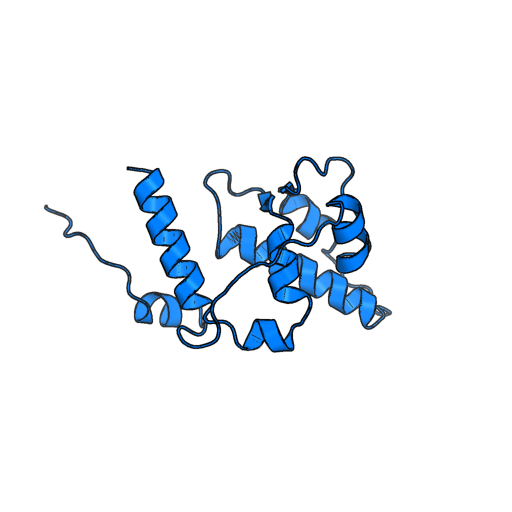 2.729 -10.870 1.00 95.88 114 ARG A N 1
ATOM 866 C CA . ARG A 1 114 ? -8.086 2.989 -11.414 1.00 95.88 114 ARG A CA 1
ATOM 867 C C . ARG A 1 114 ? -7.126 1.874 -11.012 1.00 95.88 114 ARG A C 1
ATOM 869 O O . ARG A 1 114 ? -6.456 1.338 -11.888 1.00 95.88 114 ARG A O 1
ATOM 876 N N . ALA A 1 115 ? -7.154 1.458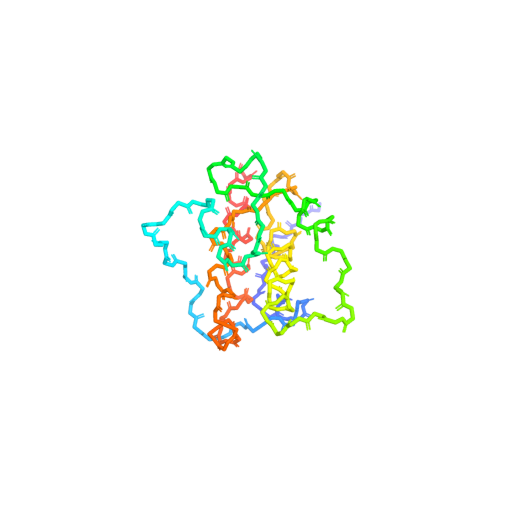 -9.745 1.00 96.31 115 ALA A N 1
ATOM 877 C CA . ALA A 1 115 ? -6.342 0.357 -9.234 1.00 96.31 115 ALA A CA 1
ATOM 878 C C . ALA A 1 115 ? -6.506 -0.926 -10.065 1.00 96.31 115 ALA A C 1
ATOM 880 O O . ALA A 1 115 ? -5.523 -1.581 -10.394 1.00 96.31 115 ALA A O 1
ATOM 881 N N . GLY A 1 116 ? -7.737 -1.263 -10.459 1.00 96.00 116 GLY A N 1
ATOM 882 C CA . GLY A 1 116 ? -8.031 -2.456 -11.259 1.00 96.00 116 GLY A CA 1
ATOM 883 C C . GLY A 1 116 ? -7.527 -2.429 -12.708 1.00 96.00 116 GLY A C 1
ATOM 884 O O . GLY A 1 116 ? -7.592 -3.458 -13.370 1.00 96.00 116 GLY A O 1
ATOM 885 N N . ARG A 1 117 ? -7.044 -1.287 -13.218 1.00 97.25 117 ARG A N 1
ATOM 886 C CA . ARG A 1 117 ? -6.495 -1.166 -14.582 1.00 97.25 117 ARG A CA 1
ATOM 887 C C . ARG A 1 117 ? -4.975 -1.200 -14.634 1.00 97.25 117 ARG A C 1
ATOM 889 O O . ARG A 1 117 ? -4.415 -1.166 -15.725 1.00 97.25 117 ARG A O 1
ATOM 896 N N . PHE A 1 118 ? -4.308 -1.199 -13.486 1.00 97.38 118 PHE A N 1
ATOM 897 C CA . PHE A 1 118 ? -2.858 -1.156 -13.455 1.00 97.38 118 PHE A CA 1
ATOM 898 C C . PHE A 1 118 ? -2.226 -2.493 -13.844 1.00 97.38 118 PHE A C 1
ATOM 900 O O . PHE A 1 118 ? -2.682 -3.558 -13.425 1.00 97.38 118 PHE A O 1
ATOM 907 N N . ALA A 1 119 ? -1.094 -2.405 -14.542 1.00 97.19 119 ALA A N 1
ATOM 908 C CA . ALA A 1 119 ? -0.202 -3.527 -14.817 1.00 97.19 119 ALA A CA 1
ATOM 909 C C . ALA A 1 119 ? 0.601 -3.920 -13.556 1.00 97.19 119 ALA A C 1
ATOM 911 O O . ALA A 1 119 ? 1.824 -3.763 -13.487 1.00 97.19 119 ALA A O 1
ATOM 912 N N . TRP A 1 120 ? -0.091 -4.392 -12.515 1.00 96.81 120 TRP A N 1
ATOM 913 C CA . TRP A 1 120 ? 0.503 -4.725 -11.216 1.00 96.81 120 TRP A CA 1
ATOM 914 C C . TRP A 1 120 ? 1.640 -5.744 -11.314 1.00 96.81 120 TRP A C 1
ATOM 916 O O . TRP A 1 120 ? 2.664 -5.574 -10.654 1.00 96.81 120 TRP A O 1
ATOM 926 N N . GLY A 1 121 ? 1.498 -6.768 -12.157 1.00 96.19 121 GLY A N 1
ATOM 927 C CA . GLY A 1 121 ? 2.528 -7.785 -12.366 1.00 96.19 121 GLY A CA 1
ATOM 928 C C . GLY A 1 121 ? 3.809 -7.191 -12.951 1.00 96.19 121 GLY A C 1
ATOM 929 O O . GLY A 1 121 ? 4.907 -7.497 -12.485 1.00 96.19 121 GLY A O 1
ATOM 930 N N . ALA A 1 122 ? 3.681 -6.258 -13.899 1.00 96.19 122 ALA A N 1
ATOM 931 C CA . ALA A 1 122 ? 4.830 -5.557 -14.464 1.00 96.19 122 ALA A CA 1
ATOM 932 C C . ALA A 1 122 ? 5.524 -4.650 -13.437 1.00 96.19 122 ALA A C 1
ATOM 934 O O . ALA A 1 122 ? 6.757 -4.607 -13.377 1.00 96.19 122 ALA A O 1
ATOM 935 N N . ALA A 1 123 ? 4.750 -3.967 -12.589 1.00 95.88 123 ALA A N 1
ATOM 936 C CA . ALA A 1 123 ? 5.294 -3.143 -11.512 1.00 95.88 123 ALA A CA 1
ATOM 937 C C . ALA A 1 123 ? 6.051 -3.981 -10.469 1.00 95.88 123 ALA A C 1
ATOM 939 O O . ALA A 1 123 ? 7.155 -3.607 -10.069 1.00 95.88 123 ALA A O 1
ATOM 940 N N . VAL A 1 124 ? 5.494 -5.128 -10.068 1.00 94.69 124 VAL A N 1
ATOM 941 C CA . VAL A 1 124 ? 6.133 -6.074 -9.137 1.00 94.69 124 VAL A CA 1
ATOM 942 C C . VAL A 1 124 ? 7.435 -6.613 -9.711 1.00 94.69 124 VAL A C 1
ATOM 944 O O . VAL A 1 124 ? 8.456 -6.578 -9.029 1.00 94.69 124 VAL A O 1
ATOM 947 N N . LEU A 1 125 ? 7.436 -7.050 -10.974 1.00 94.19 125 LEU A N 1
ATOM 948 C CA . LEU A 1 125 ? 8.648 -7.563 -11.613 1.00 94.19 125 LEU A CA 1
ATOM 949 C C . LEU A 1 125 ? 9.741 -6.491 -11.704 1.00 94.19 125 LEU A C 1
ATOM 951 O O . LEU A 1 125 ? 10.899 -6.741 -11.373 1.00 94.19 125 LEU A O 1
ATOM 955 N N . SER A 1 1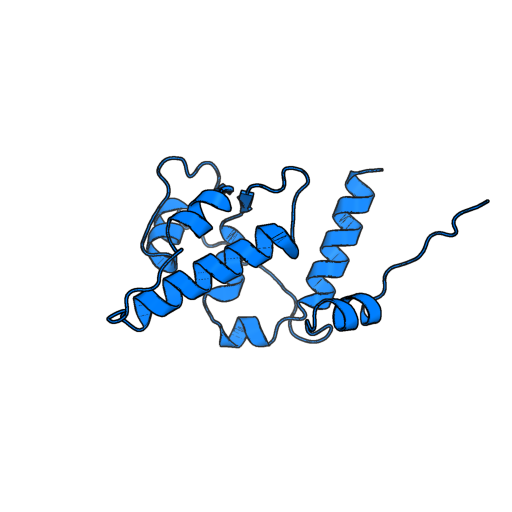26 ? 9.364 -5.272 -12.096 1.00 93.69 126 SER A N 1
ATOM 956 C CA . SER A 1 126 ? 10.291 -4.137 -12.169 1.00 93.69 126 SER A CA 1
ATOM 957 C C . SER A 1 126 ? 10.879 -3.799 -10.796 1.00 93.69 126 SER A C 1
ATOM 959 O O . SER A 1 126 ? 12.071 -3.513 -10.674 1.00 93.69 126 SER A O 1
ATOM 961 N N . TYR A 1 127 ? 10.054 -3.850 -9.745 1.00 91.94 127 TYR A N 1
ATOM 962 C CA . TYR A 1 127 ? 10.504 -3.647 -8.371 1.00 91.94 127 TYR A CA 1
ATOM 963 C C . TYR A 1 127 ? 11.472 -4.748 -7.924 1.00 91.94 127 TYR A C 1
ATOM 965 O O . TYR A 1 127 ? 12.524 -4.435 -7.365 1.00 91.94 127 TYR A O 1
ATOM 973 N N . LEU A 1 128 ? 11.143 -6.013 -8.201 1.00 89.88 128 LEU A N 1
ATOM 974 C CA . LEU A 1 128 ? 11.970 -7.170 -7.868 1.00 89.88 128 LEU A CA 1
ATOM 975 C C . LEU A 1 128 ? 13.368 -7.045 -8.477 1.00 89.88 128 LEU A C 1
ATOM 977 O O . LEU A 1 128 ? 14.356 -7.148 -7.752 1.00 89.88 128 LEU A O 1
ATOM 981 N N . TYR A 1 129 ? 13.457 -6.751 -9.777 1.00 90.31 129 TYR A N 1
ATOM 982 C CA . TYR A 1 129 ? 14.742 -6.537 -10.444 1.00 90.31 129 TYR A CA 1
ATOM 983 C C . TYR A 1 129 ? 15.551 -5.411 -9.808 1.00 90.31 129 TYR A C 1
ATOM 985 O O . TYR A 1 129 ? 16.722 -5.600 -9.483 1.00 90.31 129 TYR A O 1
ATOM 993 N N . ARG A 1 130 ? 14.909 -4.277 -9.515 1.00 89.75 130 ARG A N 1
ATOM 994 C CA . ARG A 1 130 ? 15.576 -3.148 -8.861 1.00 89.75 130 ARG A CA 1
ATOM 995 C C . ARG A 1 130 ? 16.139 -3.504 -7.481 1.00 89.75 130 ARG A C 1
ATOM 997 O O . ARG A 1 130 ? 17.202 -3.007 -7.114 1.00 89.75 130 ARG A O 1
ATOM 1004 N N . GLU A 1 131 ? 15.433 -4.302 -6.681 1.00 86.94 131 GLU A N 1
ATOM 1005 C CA . GLU A 1 131 ? 15.921 -4.697 -5.351 1.00 86.94 131 GLU A CA 1
ATOM 1006 C C . GLU A 1 131 ? 17.008 -5.781 -5.409 1.00 86.94 131 GLU A C 1
ATOM 1008 O O . GLU A 1 131 ? 17.888 -5.789 -4.542 1.00 86.94 131 GLU A O 1
ATOM 1013 N N . MET A 1 132 ? 17.009 -6.636 -6.438 1.00 85.38 132 MET A N 1
ATOM 1014 C CA . MET A 1 132 ? 18.117 -7.563 -6.699 1.00 85.38 132 MET A CA 1
ATOM 1015 C C . MET A 1 132 ? 19.394 -6.805 -7.073 1.00 85.38 132 MET A C 1
ATOM 1017 O O . MET A 1 132 ? 20.431 -7.046 -6.458 1.00 85.38 132 MET A O 1
ATOM 1021 N N . ASP A 1 133 ? 19.304 -5.813 -7.964 1.00 84.06 133 ASP A N 1
ATOM 1022 C CA . ASP A 1 133 ? 20.448 -4.973 -8.351 1.00 84.06 133 ASP A CA 1
ATOM 1023 C C . ASP A 1 133 ? 21.048 -4.214 -7.161 1.00 84.06 133 ASP A C 1
ATOM 1025 O O . ASP A 1 133 ? 22.256 -4.042 -7.056 1.00 84.06 133 ASP A O 1
ATOM 1029 N N . ARG A 1 134 ? 20.208 -3.765 -6.222 1.00 78.44 134 ARG A N 1
ATOM 1030 C CA . ARG A 1 134 ? 20.650 -3.068 -4.999 1.00 78.44 134 ARG A CA 1
ATOM 1031 C C . ARG A 1 134 ? 21.260 -3.992 -3.945 1.00 78.44 134 ARG A C 1
ATOM 1033 O O . ARG A 1 134 ? 21.715 -3.502 -2.905 1.00 78.44 134 ARG A O 1
ATOM 1040 N N . SER A 1 135 ? 21.148 -5.299 -4.136 1.00 66.06 135 SER A N 1
ATOM 1041 C CA . SER A 1 135 ? 21.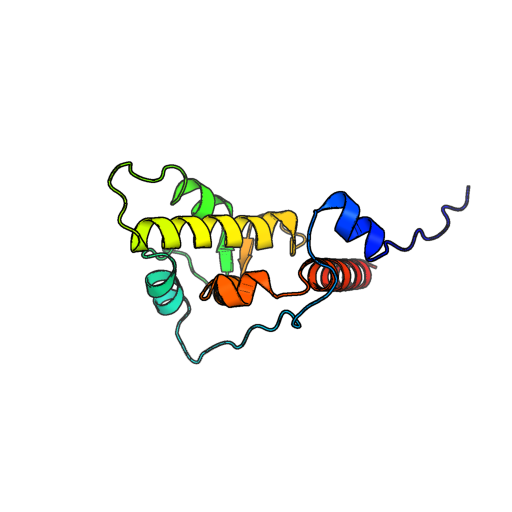623 -6.318 -3.200 1.00 66.06 135 SER A CA 1
ATOM 1042 C C . SER A 1 135 ? 22.885 -7.032 -3.694 1.00 66.06 135 SER A C 1
ATOM 1044 O O . SER A 1 135 ? 23.477 -7.770 -2.905 1.00 66.06 135 SER A O 1
ATOM 1046 N N . ALA A 1 136 ? 23.279 -6.803 -4.951 1.00 56.06 136 ALA A N 1
ATOM 1047 C CA . ALA A 1 136 ? 24.564 -7.196 -5.529 1.00 56.06 136 ALA A CA 1
ATOM 1048 C C . ALA A 1 136 ? 25.682 -6.218 -5.131 1.00 56.06 136 ALA A C 1
ATOM 1050 O O . ALA A 1 136 ? 26.827 -6.695 -4.963 1.00 56.06 136 ALA A O 1
#

InterPro domains:
  IPR019557 Aminotransferase-like, plant mobile domain [PF10536] (1-134)
  IPR044824 Protein MAINTENANCE OF MERISTEMS-like [PTHR46033] (1-134)

Secondary structure (DSSP, 8-state):
---------HHHHHHHH---SSSB-------S--HHHHHHHHHS---TT-BTTEEEHHHHHHHTSS--TT--HHHHHHHHHHHHHHHIIIIIS--TT-SEEEGGGGGGGTSHHHHTTB-HHHHHHHHHHHHHHTT-